Protein AF-A0A356NVQ0-F1 (afdb_monomer_lite)

Secondary structure (DSSP, 8-state):
-HHHHHHHHHHHHHHHHS-HHHHHHHHHHHHHHHHTTSS-S-SHHHHHHHHH-SEEEEEEEEETTEEEEEEEEE-

Structure (mmCIF, N/CA/C/O backbone):
data_AF-A0A356NVQ0-F1
#
_entry.id   AF-A0A356NVQ0-F1
#
loop_
_atom_site.group_PDB
_atom_site.id
_atom_site.type_symbol
_atom_site.label_atom_id
_atom_site.label_alt_id
_atom_site.label_comp_id
_atom_site.label_asym_id
_atom_site.label_entity_id
_atom_site.label_seq_id
_atom_site.pdbx_PDB_ins_code
_atom_site.Cartn_x
_atom_site.Cartn_y
_atom_site.Cartn_z
_atom_site.occupancy
_atom_site.B_iso_or_equiv
_atom_site.auth_seq_id
_atom_site.auth_comp_id
_atom_site.auth_asym_id
_atom_site.auth_atom_id
_atom_site.pdbx_PDB_model_num
ATOM 1 N N . MET A 1 1 ? -20.688 -2.889 -10.339 1.00 59.12 1 MET A N 1
ATOM 2 C CA . MET A 1 1 ? -19.383 -3.587 -10.323 1.00 59.12 1 MET A CA 1
ATOM 3 C C . MET A 1 1 ? -18.238 -2.759 -10.908 1.00 59.12 1 MET A C 1
ATOM 5 O O . MET A 1 1 ? -17.247 -2.578 -10.211 1.00 59.12 1 MET A O 1
ATOM 9 N N . ALA A 1 2 ? -18.386 -2.145 -12.091 1.00 65.25 2 ALA A N 1
ATOM 10 C CA . ALA A 1 2 ? -17.335 -1.314 -12.708 1.00 65.25 2 ALA A CA 1
ATOM 11 C C . ALA A 1 2 ? -16.788 -0.178 -11.813 1.00 65.25 2 ALA A C 1
ATOM 13 O O . ALA A 1 2 ? -15.578 0.011 -11.732 1.00 65.25 2 ALA A O 1
ATOM 14 N N . LYS A 1 3 ? -17.659 0.528 -11.074 1.00 73.50 3 LYS A N 1
ATOM 15 C CA . LYS A 1 3 ? -17.241 1.598 -10.149 1.00 73.50 3 LYS A CA 1
ATOM 16 C C . LYS A 1 3 ? -16.355 1.085 -9.006 1.00 73.50 3 LYS A C 1
ATOM 18 O O . LYS A 1 3 ? -15.319 1.671 -8.736 1.00 73.50 3 LYS A O 1
ATOM 23 N N . LYS A 1 4 ? -16.709 -0.052 -8.391 1.00 73.56 4 LYS A N 1
ATOM 24 C CA . LYS A 1 4 ? -15.932 -0.653 -7.292 1.00 73.56 4 LYS A CA 1
ATOM 25 C C . LYS A 1 4 ? -14.550 -1.116 -7.766 1.00 73.56 4 LYS A C 1
ATOM 27 O O . LYS A 1 4 ? -13.571 -0.887 -7.067 1.00 73.56 4 LYS A O 1
ATOM 32 N N . LYS A 1 5 ? -14.468 -1.698 -8.970 1.00 77.31 5 LYS A N 1
ATOM 33 C CA . LYS A 1 5 ? -13.194 -2.023 -9.634 1.00 77.31 5 LYS A CA 1
ATOM 34 C C . LYS A 1 5 ? -12.348 -0.768 -9.865 1.00 77.31 5 LYS A C 1
ATOM 36 O O . LYS A 1 5 ? -11.169 -0.773 -9.538 1.00 77.31 5 LYS A O 1
ATOM 41 N N . SER A 1 6 ? -12.948 0.299 -10.395 1.00 78.31 6 SER A N 1
ATOM 42 C CA . SER A 1 6 ? -12.256 1.568 -10.650 1.00 78.31 6 SER A CA 1
ATOM 43 C C . SER A 1 6 ? -11.713 2.190 -9.363 1.00 78.31 6 SER A C 1
ATOM 45 O O . SER A 1 6 ? -10.529 2.499 -9.284 1.00 78.31 6 SER A O 1
ATOM 47 N N . ASP A 1 7 ? -12.555 2.319 -8.336 1.00 81.44 7 ASP A N 1
ATOM 48 C CA . ASP A 1 7 ? -12.177 2.926 -7.056 1.00 81.44 7 ASP A CA 1
ATOM 49 C C . ASP A 1 7 ? -11.071 2.115 -6.359 1.00 81.44 7 ASP A C 1
ATOM 51 O O . ASP A 1 7 ? -10.130 2.683 -5.805 1.00 81.44 7 ASP A O 1
ATOM 55 N N . PHE A 1 8 ? -11.155 0.780 -6.407 1.00 79.69 8 PHE A N 1
ATOM 56 C CA . PHE A 1 8 ? -10.141 -0.093 -5.815 1.00 79.69 8 PHE A CA 1
ATOM 57 C C . PHE A 1 8 ? -8.836 -0.102 -6.625 1.00 79.69 8 PHE A C 1
ATOM 59 O O . PHE A 1 8 ? -7.759 -0.029 -6.043 1.00 79.69 8 PHE A O 1
ATOM 66 N N . GLY A 1 9 ? -8.920 -0.096 -7.959 1.00 81.12 9 GLY A N 1
ATOM 67 C CA . GLY A 1 9 ? -7.759 -0.003 -8.845 1.00 81.12 9 GLY A CA 1
ATOM 68 C C . GLY A 1 9 ? -6.974 1.297 -8.667 1.00 81.12 9 GLY A C 1
ATOM 69 O O . GLY A 1 9 ? -5.749 1.262 -8.628 1.00 81.12 9 GLY A O 1
ATOM 70 N N . VAL A 1 10 ? -7.654 2.433 -8.471 1.00 83.31 10 VAL A N 1
ATOM 71 C CA . VAL A 1 10 ? -6.988 3.710 -8.156 1.00 83.31 10 VAL A CA 1
ATOM 72 C C . VAL A 1 10 ? -6.191 3.603 -6.855 1.00 83.31 10 VAL A C 1
ATOM 74 O O . VAL A 1 10 ? -5.029 3.992 -6.829 1.00 83.31 10 VAL A O 1
ATOM 77 N N . ARG A 1 11 ? -6.774 3.016 -5.801 1.00 82.25 11 ARG A N 1
ATOM 78 C CA . ARG A 1 11 ? -6.086 2.837 -4.509 1.00 82.25 11 ARG A CA 1
ATOM 79 C C . ARG A 1 11 ? -4.866 1.920 -4.617 1.00 82.25 11 ARG A C 1
ATOM 81 O O . ARG A 1 11 ? -3.830 2.234 -4.040 1.00 82.25 11 ARG A O 1
ATOM 88 N N . LEU A 1 12 ? -4.971 0.820 -5.366 1.00 81.75 12 LEU A N 1
ATOM 89 C CA . LEU A 1 12 ? -3.847 -0.094 -5.600 1.00 81.75 12 LEU A CA 1
ATOM 90 C C . LEU A 1 12 ? -2.729 0.575 -6.407 1.00 81.75 12 LEU A C 1
ATOM 92 O O . LEU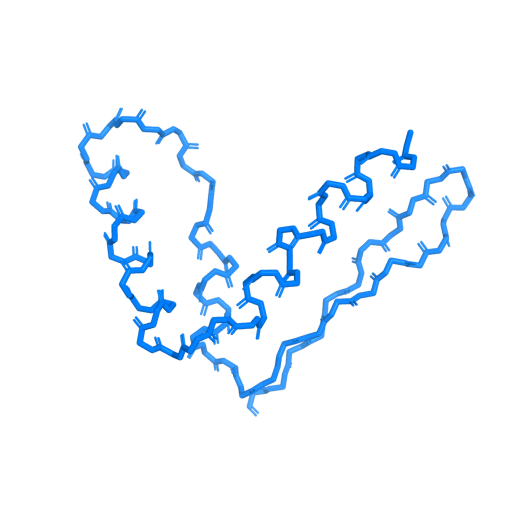 A 1 12 ? -1.561 0.438 -6.060 1.00 81.75 12 LEU A O 1
ATOM 96 N N . ASN A 1 13 ? -3.075 1.353 -7.433 1.00 82.19 13 ASN A N 1
ATOM 97 C CA . ASN A 1 13 ? -2.087 2.099 -8.211 1.00 82.19 13 ASN A CA 1
ATOM 98 C C . ASN A 1 13 ? -1.380 3.163 -7.366 1.00 82.19 13 ASN A C 1
ATOM 100 O O . ASN A 1 13 ? -0.170 3.322 -7.486 1.00 82.19 13 ASN A O 1
ATOM 104 N N . SER A 1 14 ? -2.108 3.855 -6.483 1.00 83.31 14 SER A N 1
ATOM 105 C CA . SER A 1 14 ? -1.500 4.780 -5.524 1.00 83.31 14 SER A CA 1
ATOM 106 C C . SER A 1 14 ? -0.514 4.062 -4.605 1.00 83.31 14 SER A C 1
ATOM 108 O O . SER A 1 14 ? 0.601 4.544 -4.459 1.00 83.31 14 SER A O 1
ATOM 110 N N . LEU A 1 15 ? -0.871 2.887 -4.071 1.00 82.12 15 LEU A N 1
ATOM 111 C CA . LEU A 1 15 ? 0.035 2.072 -3.253 1.00 82.12 15 LEU A CA 1
ATOM 112 C C . LEU A 1 15 ? 1.309 1.674 -4.020 1.00 82.12 15 LEU A C 1
ATOM 114 O O . LEU A 1 15 ? 2.398 1.696 -3.459 1.00 82.12 15 LEU A O 1
ATOM 118 N N . MET A 1 16 ? 1.197 1.318 -5.303 1.00 79.94 16 MET A N 1
ATOM 119 C CA . MET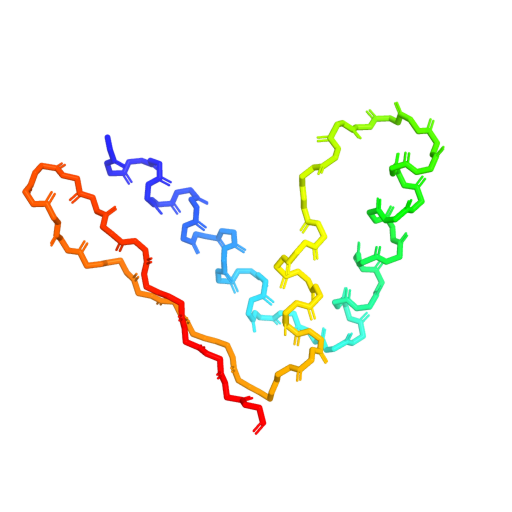 A 1 16 ? 2.355 0.934 -6.130 1.00 79.94 16 MET A CA 1
ATOM 120 C C . MET A 1 16 ? 3.247 2.104 -6.535 1.00 79.94 16 MET A C 1
ATOM 122 O O . MET A 1 16 ? 4.421 1.893 -6.824 1.00 79.94 16 MET A O 1
ATOM 126 N N . ALA A 1 17 ? 2.711 3.322 -6.542 1.00 84.31 17 ALA A N 1
ATOM 127 C CA . ALA A 1 17 ? 3.468 4.532 -6.840 1.00 84.31 17 ALA A CA 1
ATOM 128 C C . ALA A 1 17 ? 4.216 5.099 -5.620 1.00 84.31 17 ALA A C 1
ATOM 130 O O . ALA A 1 17 ? 5.029 6.006 -5.787 1.00 84.31 17 ALA A O 1
ATOM 131 N N . MET A 1 18 ? 3.938 4.599 -4.412 1.00 84.88 18 MET A N 1
ATOM 132 C CA . MET A 1 18 ? 4.602 5.041 -3.186 1.00 84.88 18 MET A CA 1
ATOM 133 C C . MET A 1 18 ? 6.044 4.531 -3.123 1.00 84.88 18 MET A C 1
ATOM 135 O O . MET A 1 18 ? 6.335 3.375 -3.465 1.00 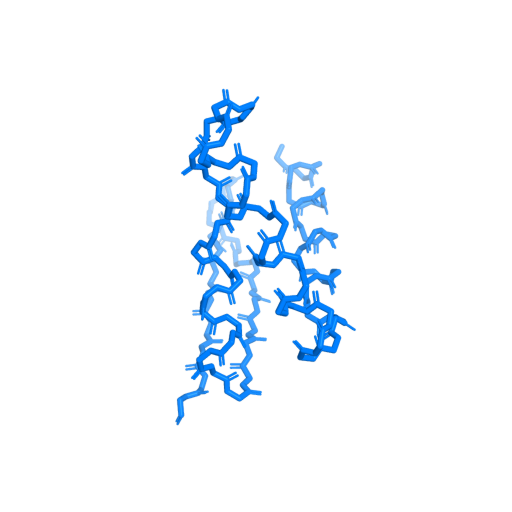84.88 18 MET A O 1
ATOM 139 N N . SER A 1 19 ? 6.940 5.405 -2.662 1.00 85.50 19 SER A N 1
ATOM 140 C CA . SER A 1 19 ? 8.302 5.010 -2.309 1.00 85.50 19 SER A CA 1
ATOM 141 C C . SER A 1 19 ? 8.294 4.108 -1.074 1.00 85.50 19 SER A C 1
ATOM 143 O O . SER A 1 19 ? 7.313 4.065 -0.332 1.00 85.50 19 SER A O 1
ATOM 145 N N . ASP A 1 20 ? 9.385 3.384 -0.836 1.00 83.38 20 ASP A N 1
ATOM 146 C CA . ASP A 1 20 ? 9.485 2.534 0.354 1.00 83.38 20 ASP A CA 1
ATOM 147 C C . ASP A 1 20 ? 9.383 3.367 1.651 1.00 83.38 20 ASP A C 1
ATOM 149 O O . ASP A 1 20 ? 8.735 2.936 2.601 1.00 83.38 20 ASP A O 1
ATOM 153 N N . GLU A 1 21 ? 9.902 4.603 1.649 1.00 86.38 21 GLU A N 1
ATOM 154 C CA . GLU A 1 21 ? 9.766 5.557 2.762 1.00 86.38 21 GLU A CA 1
ATOM 155 C C . GLU A 1 21 ? 8.303 5.967 2.998 1.00 86.38 21 GLU A C 1
ATOM 157 O O . GLU A 1 21 ? 7.838 5.989 4.138 1.00 86.38 21 GLU A O 1
ATOM 162 N N . ASP A 1 22 ? 7.547 6.237 1.927 1.00 85.50 22 ASP A N 1
ATOM 163 C CA . ASP A 1 22 ? 6.119 6.566 2.030 1.00 85.50 22 ASP A CA 1
ATOM 164 C C . ASP A 1 22 ? 5.303 5.369 2.544 1.00 85.50 22 ASP A C 1
ATOM 166 O O . ASP A 1 22 ? 4.344 5.534 3.301 1.00 85.50 22 ASP A O 1
ATOM 170 N N . ILE A 1 23 ? 5.669 4.153 2.120 1.00 82.88 23 ILE A N 1
ATOM 171 C CA . ILE A 1 23 ? 5.033 2.906 2.558 1.00 82.88 23 ILE A CA 1
ATOM 172 C C . ILE A 1 23 ? 5.284 2.667 4.049 1.00 82.88 23 ILE A C 1
ATOM 174 O O . ILE A 1 23 ? 4.346 2.311 4.765 1.00 82.88 23 ILE A O 1
ATOM 178 N N . ASP A 1 24 ? 6.516 2.869 4.517 1.00 84.06 24 ASP A N 1
ATOM 179 C CA . ASP A 1 24 ? 6.869 2.747 5.932 1.00 84.06 24 ASP A CA 1
ATOM 180 C C . ASP A 1 24 ? 6.110 3.779 6.781 1.00 84.06 24 ASP A C 1
ATOM 182 O O . ASP A 1 24 ? 5.479 3.407 7.773 1.00 84.06 24 ASP A O 1
ATOM 186 N N . ALA A 1 25 ? 6.071 5.044 6.349 1.00 85.69 25 ALA A N 1
ATOM 187 C CA . ALA A 1 25 ? 5.344 6.102 7.050 1.00 85.69 25 ALA A CA 1
ATOM 188 C C . ALA A 1 25 ? 3.832 5.819 7.134 1.00 85.69 25 ALA A C 1
ATOM 190 O O . ALA A 1 25 ? 3.232 5.929 8.206 1.00 85.69 25 ALA A O 1
ATOM 191 N N . ALA A 1 26 ? 3.213 5.393 6.027 1.00 82.31 26 ALA A N 1
ATOM 192 C CA . ALA A 1 26 ? 1.794 5.039 6.004 1.00 82.31 26 ALA A CA 1
ATOM 193 C C . ALA A 1 26 ? 1.487 3.794 6.855 1.00 82.31 26 ALA A C 1
ATOM 195 O O . ALA A 1 26 ? 0.438 3.724 7.501 1.00 82.31 26 ALA A O 1
ATOM 196 N N . TYR A 1 27 ? 2.402 2.820 6.886 1.00 83.06 27 TYR A N 1
ATOM 197 C CA . TYR A 1 27 ? 2.294 1.644 7.748 1.00 83.06 27 TYR A CA 1
ATOM 198 C C . TYR A 1 27 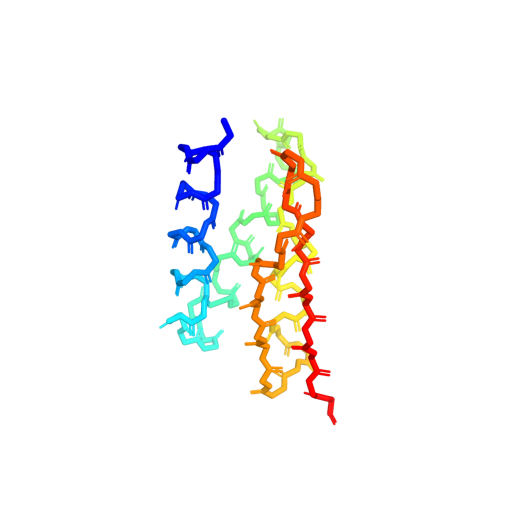? 2.341 2.032 9.232 1.00 83.06 27 TYR A C 1
ATOM 200 O O . TYR A 1 27 ? 1.496 1.579 10.007 1.00 83.06 27 TYR A O 1
ATOM 208 N N . GLU A 1 28 ? 3.286 2.887 9.631 1.00 82.56 28 GLU A N 1
ATOM 209 C CA . GLU A 1 28 ? 3.402 3.387 11.006 1.00 82.56 28 GLU A CA 1
ATOM 210 C C . GLU A 1 28 ? 2.166 4.190 11.429 1.00 82.56 28 GLU A C 1
ATOM 212 O O . GLU A 1 28 ? 1.621 3.958 12.511 1.00 82.56 28 GLU A O 1
ATOM 217 N N . GLU A 1 29 ? 1.664 5.073 10.563 1.00 83.19 29 GLU A N 1
ATOM 218 C CA . GLU A 1 29 ? 0.442 5.839 10.820 1.00 83.19 29 GLU A CA 1
ATOM 219 C C . GLU A 1 29 ? -0.773 4.915 11.005 1.00 83.19 29 GLU A C 1
ATOM 221 O O . GLU A 1 29 ? -1.519 5.043 11.983 1.00 83.19 29 GLU A O 1
ATOM 226 N N . GLN A 1 30 ? -0.957 3.931 10.116 1.00 77.81 30 GLN A N 1
ATOM 227 C CA . GLN A 1 30 ? -2.038 2.954 10.254 1.00 77.81 30 GLN A CA 1
ATOM 228 C C . GLN A 1 30 ? -1.900 2.100 11.520 1.00 77.81 30 GLN A C 1
ATOM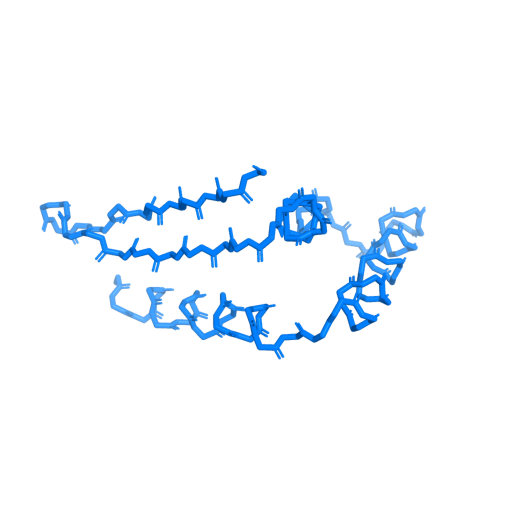 230 O O . GLN A 1 30 ? -2.907 1.812 12.172 1.00 77.81 30 GLN A O 1
ATOM 235 N N . LEU A 1 31 ? -0.678 1.714 11.894 1.00 76.50 31 LEU A N 1
ATOM 236 C CA . LEU A 1 31 ? -0.414 0.964 13.120 1.00 76.50 31 LEU A CA 1
ATOM 237 C C . LEU A 1 31 ? -0.810 1.783 14.360 1.00 76.50 31 LEU A C 1
ATOM 239 O O . LEU A 1 31 ? -1.498 1.273 15.248 1.00 76.50 31 LEU A O 1
ATOM 243 N N . MET A 1 32 ? -0.459 3.070 14.391 1.00 76.94 32 MET A N 1
ATOM 244 C CA . MET A 1 32 ? -0.841 3.989 15.468 1.00 76.94 32 MET A CA 1
ATOM 245 C C . MET A 1 32 ? -2.360 4.194 15.550 1.00 76.94 32 MET A C 1
ATOM 247 O O . MET A 1 32 ? -2.927 4.200 16.648 1.00 76.94 32 MET A O 1
ATOM 251 N N . ASN A 1 33 ? -3.044 4.292 14.410 1.00 76.19 33 ASN A N 1
ATOM 252 C CA . ASN A 1 33 ? -4.504 4.413 14.354 1.00 76.19 33 ASN A CA 1
ATOM 253 C C . ASN A 1 33 ? -5.221 3.144 14.859 1.00 76.19 33 ASN A C 1
ATOM 255 O O . ASN A 1 33 ? -6.232 3.233 15.560 1.00 76.19 33 ASN A O 1
ATOM 259 N N . GLN A 1 34 ? -4.670 1.953 14.600 1.00 69.56 34 GLN A N 1
ATOM 260 C CA . GLN A 1 34 ? -5.199 0.708 15.174 1.00 69.56 34 GLN A CA 1
ATOM 261 C C . GLN A 1 34 ? -5.008 0.634 16.694 1.00 69.56 34 GLN A C 1
ATOM 263 O O . GLN A 1 34 ? -5.936 0.252 17.407 1.00 69.56 34 GLN A O 1
ATOM 268 N N . ILE A 1 35 ? -3.834 1.027 17.203 1.00 65.56 35 ILE A N 1
ATOM 269 C CA . ILE A 1 35 ? -3.526 1.016 18.645 1.00 65.56 35 ILE A CA 1
ATOM 270 C C . ILE A 1 35 ? -4.417 2.001 19.412 1.00 65.56 35 ILE A C 1
ATOM 272 O O . ILE A 1 35 ? -4.874 1.703 20.515 1.00 65.56 35 ILE A O 1
ATOM 276 N N . THR A 1 36 ? -4.695 3.166 18.825 1.00 68.94 36 THR A N 1
ATOM 277 C CA . THR A 1 36 ? -5.539 4.207 19.433 1.00 68.94 36 THR A CA 1
ATOM 278 C C . THR A 1 36 ? -7.043 3.947 19.279 1.00 68.94 36 THR A C 1
ATOM 280 O O . THR A 1 36 ? -7.853 4.694 19.828 1.00 68.94 36 THR A O 1
ATOM 283 N N . GLY A 1 37 ? -7.431 2.857 18.603 1.00 58.19 37 GLY A N 1
ATOM 284 C CA . GLY A 1 37 ? -8.816 2.394 18.495 1.00 58.19 37 GLY A CA 1
ATOM 285 C C . GLY A 1 37 ? -9.703 3.235 17.573 1.00 58.19 37 GLY A C 1
ATOM 286 O O . GLY A 1 37 ? -10.928 3.131 17.659 1.00 58.19 37 GLY A O 1
ATOM 287 N N . SER A 1 38 ? -9.113 4.067 16.708 1.00 56.88 38 SER A N 1
ATOM 288 C CA . SER A 1 38 ? -9.848 5.004 15.851 1.00 56.88 38 SER A CA 1
ATOM 289 C C . SER A 1 38 ? -10.454 4.352 14.599 1.00 56.88 38 SER A C 1
ATOM 291 O O . SER A 1 38 ? -11.493 4.820 14.137 1.00 56.88 38 SER A O 1
ATOM 293 N N . GLU A 1 39 ? -9.915 3.230 14.098 1.00 53.84 39 GLU A N 1
ATOM 294 C CA . GLU A 1 39 ? -10.488 2.489 12.958 1.00 53.84 39 GLU A CA 1
ATOM 295 C C . GLU A 1 39 ? -10.359 0.956 13.078 1.00 53.84 39 GLU A C 1
ATOM 297 O O . GLU A 1 39 ? -9.355 0.405 13.532 1.00 53.84 39 GLU A O 1
ATOM 302 N N . LYS A 1 40 ? -11.398 0.233 12.627 1.00 51.69 40 LYS A N 1
ATOM 303 C CA . LYS A 1 40 ? -11.440 -1.239 12.593 1.00 51.69 40 LYS A CA 1
ATOM 304 C C . LYS A 1 40 ? -10.507 -1.804 11.505 1.00 51.69 40 LYS A C 1
ATOM 306 O O . LYS A 1 40 ? -10.939 -2.059 10.389 1.00 51.69 40 LYS A O 1
ATOM 311 N N . GLY A 1 41 ? -9.251 -2.056 11.869 1.00 51.53 41 GLY A N 1
ATOM 312 C CA . GLY A 1 41 ? -8.545 -3.338 11.675 1.00 51.53 41 GLY A CA 1
ATOM 313 C C . GLY A 1 41 ? -8.289 -3.916 10.271 1.00 51.53 41 GLY A C 1
ATOM 314 O O . GLY A 1 41 ? -7.801 -5.040 10.196 1.00 51.53 41 GLY A O 1
ATOM 315 N N . ALA A 1 42 ? -8.576 -3.221 9.169 1.00 54.03 42 ALA A N 1
ATOM 316 C CA . ALA A 1 42 ? -8.261 -3.703 7.819 1.00 54.03 42 ALA A CA 1
ATOM 317 C C . ALA A 1 42 ? -7.479 -2.642 7.032 1.00 54.03 42 ALA A C 1
ATOM 319 O O . ALA A 1 42 ? -8.002 -1.571 6.742 1.00 54.03 42 ALA A O 1
ATOM 320 N N . GLY A 1 43 ? -6.223 -2.938 6.685 1.00 64.19 43 GLY A N 1
ATOM 321 C CA . GLY A 1 43 ? -5.380 -2.019 5.908 1.00 64.19 43 GLY A CA 1
ATOM 322 C C . GLY A 1 43 ? -3.910 -2.424 5.842 1.00 64.19 43 GLY A C 1
ATOM 323 O O . GLY A 1 43 ? -3.318 -2.360 4.771 1.00 64.19 43 GLY A O 1
ATOM 324 N N . LEU A 1 44 ? -3.362 -2.962 6.938 1.00 70.50 44 LEU A N 1
ATOM 325 C CA . LEU A 1 44 ? -1.924 -3.242 7.048 1.00 70.50 44 LEU A CA 1
ATOM 326 C C . LEU A 1 44 ? -1.418 -4.343 6.111 1.00 70.50 44 LEU A C 1
ATOM 328 O O . LEU A 1 44 ? -0.295 -4.245 5.637 1.00 70.50 44 LEU A O 1
ATOM 332 N N . GLY A 1 45 ? -2.231 -5.357 5.800 1.00 75.88 45 GLY A N 1
ATOM 333 C CA . GLY A 1 45 ? -1.757 -6.522 5.042 1.00 75.88 45 GLY A CA 1
ATOM 334 C C . GLY A 1 45 ? -1.183 -6.178 3.663 1.00 75.88 45 GLY A C 1
ATOM 335 O O . GLY A 1 45 ? -0.198 -6.772 3.245 1.00 75.88 45 GLY A O 1
ATOM 336 N N . LEU A 1 46 ? -1.744 -5.185 2.963 1.00 76.44 46 LEU A N 1
ATOM 337 C CA . LEU A 1 46 ? -1.220 -4.767 1.656 1.00 76.44 46 LEU A CA 1
ATOM 338 C C . LEU A 1 46 ? 0.076 -3.956 1.778 1.00 76.44 46 LEU A C 1
ATOM 340 O O . LEU A 1 46 ? 0.974 -4.129 0.955 1.00 76.44 46 LEU A O 1
ATOM 344 N N . PHE A 1 47 ? 0.190 -3.111 2.808 1.00 78.88 47 PHE A N 1
ATOM 345 C CA . PHE A 1 47 ? 1.433 -2.398 3.108 1.00 78.88 47 PHE A CA 1
ATOM 346 C C . PHE A 1 47 ? 2.532 -3.379 3.514 1.00 78.88 47 PHE A C 1
ATOM 348 O O . PHE A 1 47 ? 3.636 -3.311 2.992 1.00 78.88 47 PHE A O 1
ATOM 355 N N . GLU A 1 48 ? 2.222 -4.345 4.376 1.00 81.00 48 GLU A N 1
ATOM 356 C CA . GLU A 1 48 ? 3.165 -5.367 4.824 1.00 81.00 48 GLU A CA 1
ATOM 357 C C . GLU A 1 48 ? 3.686 -6.215 3.657 1.00 81.00 48 GLU A C 1
ATOM 359 O O . GLU A 1 48 ? 4.896 -6.388 3.526 1.00 81.00 48 GLU A O 1
ATOM 364 N N . ILE A 1 49 ? 2.803 -6.652 2.751 1.00 79.81 49 ILE A N 1
ATOM 365 C CA . ILE A 1 49 ? 3.216 -7.354 1.529 1.00 79.81 49 ILE A CA 1
ATOM 366 C C . ILE A 1 49 ? 4.118 -6.454 0.676 1.00 79.81 49 ILE A C 1
ATOM 368 O O . ILE A 1 49 ? 5.197 -6.890 0.291 1.00 79.81 49 ILE A O 1
ATOM 372 N N . ARG A 1 50 ? 3.742 -5.190 0.422 1.00 81.94 50 ARG A N 1
ATOM 373 C CA . ARG A 1 50 ? 4.556 -4.250 -0.376 1.00 81.94 50 ARG A CA 1
ATOM 374 C C . ARG A 1 50 ? 5.940 -3.972 0.234 1.00 81.94 50 ARG A C 1
ATOM 376 O O . ARG A 1 50 ? 6.871 -3.719 -0.527 1.00 81.94 50 ARG A O 1
ATOM 383 N N . ARG A 1 51 ? 6.091 -4.037 1.561 1.00 83.69 51 ARG A N 1
ATOM 384 C CA . ARG A 1 51 ? 7.384 -3.882 2.264 1.00 83.69 51 ARG A CA 1
ATOM 385 C C . ARG A 1 51 ? 8.298 -5.097 2.126 1.00 83.69 51 ARG A C 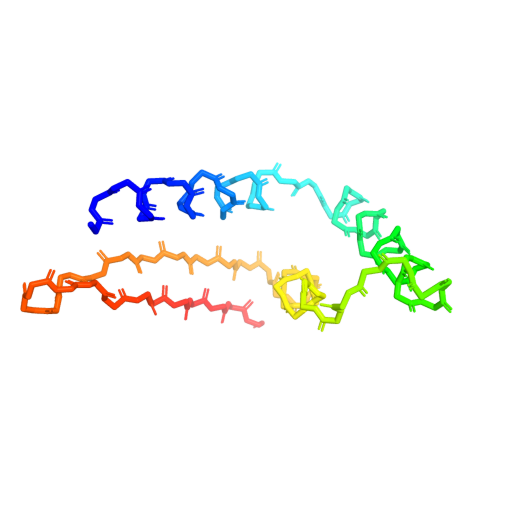1
ATOM 387 O O . ARG A 1 51 ? 9.513 -4.958 2.197 1.00 83.69 51 ARG A O 1
ATOM 394 N N . GLN A 1 52 ? 7.722 -6.287 1.977 1.00 84.12 52 GLN A N 1
ATOM 395 C CA . GLN A 1 52 ? 8.462 -7.553 1.981 1.00 84.12 52 GLN A CA 1
ATOM 396 C C . GLN A 1 52 ? 8.866 -8.034 0.585 1.00 84.12 52 GLN A C 1
ATOM 398 O O . GLN A 1 52 ? 9.639 -8.982 0.471 1.00 84.12 52 GLN A O 1
ATOM 403 N N . VAL A 1 53 ? 8.343 -7.410 -0.471 1.00 81.75 53 VAL A N 1
ATOM 404 C CA . VAL A 1 53 ? 8.489 -7.888 -1.852 1.00 81.75 53 VAL A CA 1
ATOM 405 C C . VAL A 1 53 ? 9.107 -6.808 -2.726 1.00 81.75 53 VAL A C 1
ATOM 407 O O . VAL A 1 53 ? 8.791 -5.626 -2.598 1.00 81.75 53 VAL A O 1
ATOM 410 N N . LYS A 1 54 ? 9.988 -7.209 -3.648 1.00 76.25 54 LYS A N 1
ATOM 411 C CA . LYS A 1 54 ? 10.644 -6.266 -4.571 1.00 76.25 54 LYS A CA 1
ATOM 412 C C . LYS A 1 54 ? 9.682 -5.718 -5.610 1.00 76.25 54 LYS A C 1
ATOM 414 O O . LYS A 1 54 ? 9.868 -4.621 -6.130 1.00 76.25 54 LYS A O 1
ATOM 419 N N . THR A 1 55 ? 8.693 -6.517 -5.982 1.00 79.56 55 THR A N 1
ATOM 420 C CA . THR A 1 55 ? 7.700 -6.149 -6.983 1.00 79.56 55 THR A CA 1
ATOM 421 C C . THR A 1 55 ? 6.364 -6.736 -6.575 1.00 79.56 55 THR A C 1
ATOM 423 O O . THR A 1 55 ? 6.268 -7.918 -6.254 1.00 79.56 55 THR A O 1
ATOM 426 N N . LEU A 1 56 ? 5.336 -5.893 -6.583 1.00 82.69 56 LEU A N 1
ATOM 427 C CA . LEU A 1 56 ? 3.953 -6.279 -6.360 1.00 82.69 56 LEU A CA 1
ATOM 428 C C . LEU A 1 56 ? 3.147 -5.813 -7.571 1.00 82.69 56 LEU A C 1
ATOM 430 O O . LEU A 1 56 ? 3.280 -4.675 -8.016 1.00 82.69 56 LEU A O 1
ATOM 434 N N . SER A 1 57 ? 2.343 -6.702 -8.139 1.00 84.81 57 SER A N 1
ATOM 435 C CA . SER A 1 57 ? 1.491 -6.398 -9.288 1.00 84.81 57 SER A CA 1
ATOM 436 C C . SER A 1 57 ? 0.079 -6.912 -9.061 1.00 84.81 57 SER A C 1
ATOM 438 O O . SER A 1 57 ? -0.143 -7.880 -8.326 1.00 84.81 57 SER A O 1
ATOM 440 N N . PHE A 1 58 ? -0.875 -6.234 -9.696 1.00 87.12 58 PHE A N 1
ATOM 441 C CA . PHE A 1 58 ? -2.294 -6.514 -9.564 1.00 87.12 58 PHE A CA 1
ATOM 442 C C . PHE A 1 58 ? -2.954 -6.545 -10.933 1.00 87.12 58 PHE A C 1
ATOM 444 O O . PHE A 1 58 ? -2.716 -5.672 -11.769 1.00 87.12 58 PHE A O 1
ATOM 451 N N . GLU A 1 59 ? -3.841 -7.510 -11.122 1.00 88.25 59 GLU A N 1
ATOM 452 C CA . GLU A 1 59 ? -4.659 -7.638 -12.317 1.00 88.25 59 GLU A CA 1
ATOM 453 C C . GLU A 1 59 ? -6.100 -7.963 -11.925 1.00 88.25 59 GLU A C 1
ATOM 455 O O . GLU A 1 59 ? -6.355 -8.689 -10.966 1.00 88.25 59 GLU A O 1
ATOM 460 N N . PHE A 1 60 ? -7.055 -7.390 -12.656 1.00 88.12 60 PHE A N 1
ATOM 461 C CA . PHE A 1 60 ? -8.466 -7.739 -12.525 1.00 88.12 60 PHE A CA 1
ATOM 462 C C . PHE A 1 60 ? -8.872 -8.580 -13.727 1.00 88.12 60 PHE A C 1
ATOM 464 O O . PHE A 1 60 ? -9.137 -8.030 -14.801 1.00 88.12 60 PHE A O 1
ATOM 471 N N . GLU A 1 61 ? -8.963 -9.886 -13.525 1.00 91.56 61 GLU A N 1
ATOM 472 C CA . GLU A 1 61 ? -9.407 -10.833 -14.539 1.00 91.56 61 GLU A CA 1
ATOM 473 C C . GLU A 1 61 ? -10.946 -10.915 -14.533 1.00 91.56 61 GLU A C 1
ATOM 475 O O . GLU A 1 61 ? -11.556 -10.893 -13.459 1.00 91.56 61 GLU A O 1
ATOM 480 N N . PRO A 1 62 ? -11.616 -10.944 -15.699 1.00 90.88 62 PRO A N 1
ATOM 481 C CA . PRO A 1 62 ? -13.058 -11.171 -15.758 1.00 90.88 62 PRO A CA 1
ATOM 482 C C . PRO A 1 62 ? -13.431 -12.546 -15.186 1.00 90.88 62 PRO A C 1
ATOM 484 O O . PRO A 1 62 ? -12.813 -13.542 -15.550 1.00 90.88 62 PRO A O 1
ATOM 487 N N . ASP A 1 63 ? -14.475 -12.604 -14.357 1.00 89.75 63 ASP A N 1
ATOM 488 C CA . ASP A 1 63 ? -15.026 -13.848 -13.809 1.00 89.75 63 ASP A CA 1
ATOM 489 C C . ASP A 1 63 ? -16.561 -13.810 -13.883 1.00 89.75 63 ASP A C 1
ATOM 491 O O . ASP A 1 63 ? -17.250 -13.325 -12.985 1.00 89.75 63 ASP A O 1
ATOM 495 N N . GLY A 1 64 ? -17.108 -14.232 -15.027 1.00 89.50 64 GLY A N 1
ATOM 496 C CA . GLY A 1 64 ? -18.538 -14.115 -15.317 1.00 89.50 64 GLY A CA 1
ATOM 497 C C . GLY A 1 64 ? -19.010 -12.655 -15.346 1.00 89.50 64 GLY A C 1
ATOM 498 O O . GLY A 1 64 ? -18.562 -11.868 -16.180 1.00 89.50 64 GLY A O 1
ATOM 499 N N . GLU A 1 65 ? -19.938 -12.302 -14.451 1.00 88.44 65 GLU A N 1
ATOM 500 C CA . GLU A 1 65 ? -20.410 -10.919 -14.248 1.00 88.44 65 GLU A CA 1
ATOM 501 C C . GLU A 1 65 ? -19.553 -10.126 -13.236 1.00 88.44 65 GLU A C 1
ATOM 503 O O . GLU A 1 65 ? -19.744 -8.915 -13.065 1.00 88.44 65 GLU A O 1
ATOM 508 N N . ASP A 1 66 ? -18.597 -10.798 -12.590 1.00 87.31 66 ASP A N 1
ATOM 509 C CA . ASP A 1 66 ? -17.700 -10.270 -11.568 1.00 87.31 66 ASP A CA 1
ATOM 510 C C . ASP A 1 66 ? -16.248 -10.148 -12.080 1.00 87.31 66 ASP A C 1
ATOM 512 O O . ASP A 1 66 ? -15.940 -10.306 -13.265 1.00 87.31 66 ASP A O 1
ATOM 516 N N . PHE A 1 67 ? -15.342 -9.769 -11.174 1.00 84.38 67 PHE A N 1
ATOM 517 C CA . PHE A 1 67 ? -13.906 -9.700 -11.428 1.00 84.38 67 PHE A CA 1
ATOM 518 C C . PHE A 1 67 ? -13.142 -10.425 -10.324 1.00 84.38 67 PHE A C 1
ATOM 520 O O . PHE A 1 67 ? -13.363 -10.162 -9.138 1.00 84.38 67 PHE A O 1
ATOM 527 N N . MET A 1 68 ? -12.179 -11.247 -10.724 1.00 87.94 68 MET A N 1
ATOM 528 C CA . MET A 1 68 ? -11.176 -11.826 -9.844 1.00 87.94 68 MET A CA 1
ATOM 529 C C . MET A 1 68 ? -9.981 -10.875 -9.743 1.00 87.94 68 MET A C 1
ATOM 531 O O . MET A 1 68 ? -9.445 -10.422 -10.752 1.00 87.94 68 MET A O 1
ATOM 535 N N . LEU A 1 69 ? -9.559 -10.562 -8.517 1.00 85.44 69 LEU A N 1
ATOM 536 C CA . LEU A 1 69 ? -8.313 -9.839 -8.278 1.00 85.44 69 LEU A CA 1
ATOM 537 C C . LEU A 1 69 ? -7.171 -10.845 -8.153 1.00 85.44 69 LEU A C 1
ATOM 539 O O . LEU A 1 69 ? -7.144 -11.640 -7.215 1.00 85.44 69 LEU A O 1
ATOM 543 N N . VAL A 1 70 ? -6.211 -10.757 -9.063 1.00 89.62 70 VAL A N 1
ATOM 544 C CA . VAL A 1 70 ? -4.968 -11.520 -9.020 1.00 89.62 70 VAL A CA 1
ATOM 545 C C . VAL A 1 70 ? -3.864 -10.607 -8.507 1.00 89.62 70 VAL A C 1
ATOM 547 O O . VAL A 1 70 ? -3.649 -9.517 -9.033 1.00 89.62 70 VAL A O 1
ATOM 550 N N . MET A 1 71 ? -3.164 -11.058 -7.469 1.00 87.00 71 MET A N 1
ATOM 551 C CA . MET A 1 71 ? -2.012 -10.375 -6.886 1.00 87.00 71 MET A CA 1
ATOM 552 C C . MET A 1 71 ? -0.781 -11.262 -7.057 1.00 87.00 71 MET A C 1
ATOM 554 O O . MET A 1 71 ? -0.828 -12.448 -6.724 1.00 87.00 71 MET A O 1
ATOM 558 N N . ARG A 1 72 ? 0.314 -10.700 -7.574 1.00 88.44 72 ARG A N 1
ATOM 559 C CA . ARG A 1 72 ? 1.591 -11.411 -7.741 1.00 88.44 72 ARG A CA 1
ATOM 560 C C . ARG A 1 72 ? 2.701 -10.623 -7.079 1.00 88.44 72 ARG A C 1
ATOM 562 O O . ARG A 1 72 ? 2.823 -9.422 -7.324 1.00 88.44 72 ARG A O 1
ATOM 569 N N . ALA A 1 73 ? 3.481 -11.311 -6.260 1.00 84.81 73 ALA A N 1
ATOM 570 C CA . ALA A 1 73 ? 4.546 -10.714 -5.484 1.00 84.81 73 ALA A CA 1
ATOM 571 C C . ALA A 1 73 ? 5.838 -11.510 -5.679 1.00 84.81 73 ALA A C 1
ATOM 573 O O . ALA A 1 73 ? 5.841 -12.727 -5.482 1.00 84.81 73 ALA A O 1
ATOM 574 N N . ASP A 1 74 ? 6.906 -10.814 -6.061 1.00 82.88 74 ASP A N 1
ATOM 575 C CA . ASP A 1 74 ? 8.232 -11.401 -6.245 1.00 82.88 74 ASP A CA 1
ATOM 576 C C . ASP A 1 74 ? 9.076 -11.148 -4.986 1.00 82.88 74 ASP A C 1
ATOM 578 O O . ASP A 1 74 ? 9.318 -9.993 -4.608 1.00 82.88 74 ASP A O 1
ATOM 582 N N . ILE A 1 75 ? 9.486 -12.243 -4.335 1.00 75.06 75 ILE A N 1
ATOM 583 C CA . ILE A 1 75 ? 10.263 -12.273 -3.082 1.00 75.06 75 ILE A CA 1
ATOM 584 C C . ILE A 1 75 ? 11.763 -12.297 -3.396 1.00 75.06 75 ILE A C 1
ATOM 586 O O . ILE A 1 75 ? 12.186 -13.173 -4.185 1.00 75.06 75 ILE A O 1
#

Foldseek 3Di:
DVVVCVVVVVVVVVLQPDDLVRLVVVLVVVVVCVVVVVDPDPDNPVSVLVNVFPDKDWDWPDDPPGTDIDIDGHD

Radius of gyration: 13.93 Å; chains: 1; bounding box: 31×21×35 Å

Sequence (75 aa):
MAKKKSDFGVRLNSLMAMSDEDIDAAYEEQLMNQITGSEKGAGLGLFEIRRQVKTLSFEFEPDGEDFMLVMRADI

pLDDT: mean 78.98, std 9.66, range [51.53, 91.56]